Protein AF-Q95NJ8-F1 (afdb_monomer)

Foldseek 3Di:
DVVVVVVVVVVVVVVVPPPPPLVQQCDPWQVSCVVVEVAWDTRDPSDTDGDPPDD

pLDDT: mean 79.16, std 13.01, range [38.38, 90.88]

Organism: Olivierus martensii (NCBI:txid34649)

Mean predicted aligned error: 12.5 Å

Solvent-accessible surface area (backbone atoms only — not comparable to full-atom values): 3364 Å² total; per-residue (Å²): 111,75,66,58,56,52,53,53,53,52,53,52,51,50,63,70,65,50,69,75,68,69,71,78,48,62,19,95,40,50,72,52,22,52,84,81,26,99,45,51,68,42,47,54,96,28,38,65,40,58,54,85,78,67,134

Radius of gyration: 20.49 Å; Cα contacts (8 Å, |Δi|>4): 55; chains: 1; bounding box: 40×18×56 Å

Secondary structure (DSSP, 8-state):
-HHHHHHHHHHHHHHHHS-------S-SSGGGGGGT-SSEEEEETTEEEE-----

Nearest PDB structures (foldseek):
  1s8k-assembly1_A  TM=7.969E-01  e=5.801E-04  Olivierus martensii

Sequence (55 aa):
MKFIIVLILISVLIATIVPVNEAQTQCQSVRDCQQYCLTPDRCSYGTCYCKTTGK

Structure (mmCIF, N/CA/C/O backbone):
data_AF-Q95NJ8-F1
#
_entry.id   AF-Q95NJ8-F1
#
loop_
_atom_site.group_PDB
_atom_site.id
_atom_site.type_symbol
_atom_site.label_atom_id
_atom_site.label_alt_id
_atom_site.label_comp_id
_atom_site.label_asym_id
_atom_site.label_entity_id
_atom_site.label_seq_id
_atom_site.pdbx_PDB_ins_code
_atom_site.Cartn_x
_atom_site.Cartn_y
_atom_site.Cartn_z
_atom_site.occupancy
_atom_site.B_iso_or_equiv
_atom_site.auth_seq_id
_atom_site.auth_comp_id
_atom_site.auth_asym_id
_atom_site.auth_atom_id
_atom_site.pdbx_PDB_model_num
ATOM 1 N N . MET A 1 1 ? -25.873 -1.815 35.548 1.00 67.75 1 MET A N 1
ATOM 2 C CA . MET A 1 1 ? -25.127 -2.848 34.791 1.00 67.75 1 MET A CA 1
ATOM 3 C C . MET A 1 1 ? -25.705 -3.112 33.399 1.00 67.75 1 MET A C 1
ATOM 5 O O . MET A 1 1 ? -24.962 -2.935 32.4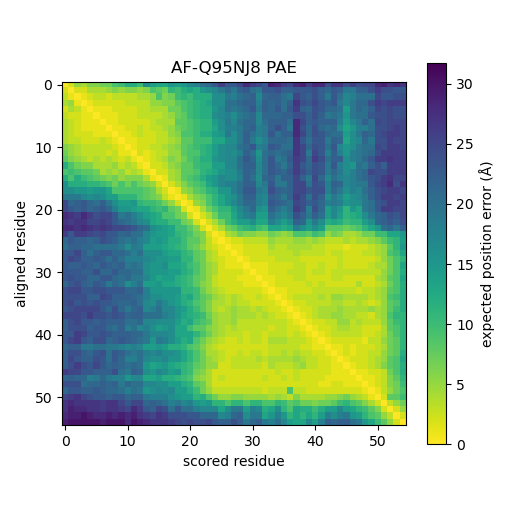47 1.00 67.75 1 MET A O 1
ATOM 9 N N . LYS A 1 2 ? -27.008 -3.416 33.234 1.00 81.44 2 LYS A N 1
ATOM 10 C CA . LYS A 1 2 ? -27.622 -3.663 31.904 1.00 81.44 2 LYS A CA 1
ATOM 11 C C . LYS A 1 2 ? -27.338 -2.592 30.832 1.00 81.44 2 LYS A C 1
ATOM 13 O O . LYS A 1 2 ? -27.054 -2.932 29.693 1.00 81.44 2 LYS A O 1
ATOM 18 N N . PHE A 1 3 ? -27.346 -1.311 31.209 1.00 84.56 3 PHE A N 1
ATOM 19 C CA . PHE A 1 3 ? -27.102 -0.202 30.278 1.00 84.56 3 PHE A CA 1
ATOM 20 C C . PHE A 1 3 ? -25.671 -0.173 29.729 1.00 84.56 3 PHE A C 1
ATOM 22 O O . PHE A 1 3 ? -25.477 0.156 28.567 1.00 84.56 3 PHE A O 1
ATOM 29 N N . ILE A 1 4 ? -24.683 -0.571 30.535 1.00 87.50 4 ILE A N 1
ATOM 30 C CA . ILE A 1 4 ? -23.274 -0.604 30.117 1.00 87.50 4 ILE A CA 1
ATOM 31 C C . ILE A 1 4 ? -23.091 -1.645 29.007 1.00 87.50 4 ILE A C 1
ATOM 33 O O . ILE A 1 4 ? -22.443 -1.370 28.005 1.00 87.50 4 ILE A O 1
ATOM 37 N N . ILE A 1 5 ? -23.734 -2.809 29.151 1.00 88.12 5 ILE A N 1
ATOM 38 C CA . ILE A 1 5 ? -23.700 -3.880 28.147 1.00 88.12 5 ILE A CA 1
ATOM 39 C C . ILE A 1 5 ? -24.295 -3.389 26.820 1.00 88.12 5 ILE A C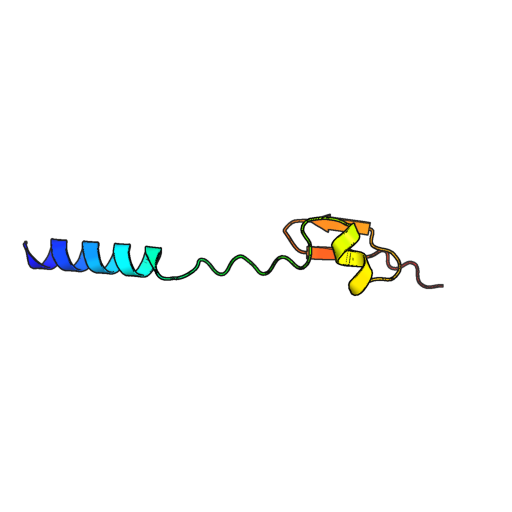 1
ATOM 41 O O . ILE A 1 5 ? -23.705 -3.605 25.766 1.00 88.12 5 ILE A O 1
ATOM 45 N N . VAL A 1 6 ? -25.425 -2.674 26.869 1.00 88.38 6 VAL A N 1
ATOM 46 C CA . VAL A 1 6 ? -26.071 -2.120 25.666 1.00 88.38 6 VAL A CA 1
ATOM 47 C C . VAL A 1 6 ? -25.167 -1.105 24.960 1.00 88.38 6 VAL A C 1
ATOM 49 O O . VAL A 1 6 ? -25.035 -1.159 23.741 1.00 88.38 6 VAL A O 1
ATOM 52 N N . LEU A 1 7 ? -24.498 -0.223 25.708 1.00 88.56 7 LEU A N 1
ATOM 53 C CA . LEU A 1 7 ? -23.574 0.757 25.128 1.00 88.56 7 LEU A CA 1
ATOM 54 C C . LEU A 1 7 ? -22.382 0.086 24.430 1.00 88.56 7 LEU A C 1
ATOM 56 O O . LEU A 1 7 ? -22.013 0.500 23.336 1.00 88.56 7 LEU A O 1
ATOM 60 N N . ILE A 1 8 ? -21.817 -0.975 25.016 1.00 87.88 8 ILE A N 1
ATOM 61 C CA . ILE A 1 8 ? -20.712 -1.730 24.404 1.00 87.88 8 ILE A CA 1
ATOM 62 C C . ILE A 1 8 ? -21.162 -2.384 23.092 1.00 87.88 8 ILE A C 1
ATOM 64 O O . ILE A 1 8 ? -20.456 -2.289 22.091 1.00 87.88 8 ILE A O 1
ATOM 68 N N . LEU A 1 9 ? -22.348 -2.999 23.071 1.00 87.44 9 LEU A N 1
ATOM 69 C CA . LEU A 1 9 ? -22.893 -3.629 21.864 1.00 87.44 9 LEU A CA 1
ATOM 70 C C . LEU A 1 9 ? -23.124 -2.615 20.736 1.00 87.44 9 LEU A C 1
ATOM 72 O O . LEU A 1 9 ? -22.790 -2.902 19.590 1.00 87.44 9 LEU A O 1
ATOM 76 N N . ILE A 1 10 ? -23.637 -1.422 21.056 1.00 86.94 10 ILE A N 1
ATOM 77 C CA . ILE A 1 10 ? -23.830 -0.345 20.072 1.00 86.94 10 ILE A CA 1
ATOM 78 C C . ILE A 1 10 ? -22.480 0.122 19.511 1.00 86.94 10 ILE A C 1
ATOM 80 O O . ILE A 1 10 ? -22.349 0.269 18.298 1.00 86.94 10 ILE A O 1
ATOM 84 N N . SER A 1 11 ? -21.461 0.299 20.356 1.00 83.94 11 SER A N 1
ATOM 85 C CA . SER A 1 11 ? -20.117 0.688 19.908 1.00 83.94 11 SER A CA 1
ATOM 86 C C . SER A 1 11 ? -19.490 -0.342 18.964 1.00 83.94 11 SER A C 1
ATOM 88 O O . SER A 1 11 ? -18.914 0.034 17.944 1.00 83.94 11 SER A O 1
ATOM 90 N N . VAL A 1 12 ? -19.636 -1.638 19.264 1.00 83.25 12 VAL A N 1
ATOM 91 C CA . VAL A 1 12 ? -19.162 -2.723 18.385 1.00 83.25 12 VAL A CA 1
ATOM 92 C C . VAL A 1 12 ? -19.931 -2.721 17.064 1.00 83.25 12 VAL A C 1
ATOM 94 O O . VAL A 1 12 ? -19.321 -2.832 16.004 1.00 83.25 12 VAL A O 1
ATOM 97 N N . LEU A 1 13 ? -21.250 -2.524 17.108 1.00 81.44 13 LEU A N 1
ATOM 98 C CA . LEU A 1 13 ? -22.083 -2.465 15.911 1.00 81.44 13 LEU A CA 1
ATOM 99 C C . LEU A 1 13 ? -21.660 -1.309 14.988 1.00 81.44 13 LEU A C 1
ATOM 101 O O . LEU A 1 13 ? -21.476 -1.521 13.792 1.00 81.44 13 LEU A O 1
ATOM 105 N N . ILE A 1 14 ? -21.421 -0.112 15.535 1.00 77.31 14 ILE A N 1
ATOM 106 C CA . ILE A 1 14 ? -20.946 1.042 14.754 1.00 77.31 14 ILE A CA 1
ATOM 107 C C . ILE A 1 14 ? -19.582 0.738 14.121 1.00 77.31 14 ILE A C 1
ATOM 109 O O . ILE A 1 14 ? -19.401 1.005 12.938 1.00 77.31 14 ILE A O 1
ATOM 113 N N . ALA A 1 15 ? -18.655 0.113 14.854 1.00 72.19 15 ALA A N 1
ATOM 114 C CA . ALA A 1 15 ? -17.347 -0.265 14.316 1.00 72.19 15 ALA A CA 1
ATOM 115 C C . ALA A 1 15 ? -17.431 -1.281 13.160 1.00 72.19 15 ALA A C 1
ATOM 117 O O . ALA A 1 15 ? -16.585 -1.253 12.274 1.00 72.19 15 ALA A O 1
ATOM 118 N N . THR A 1 16 ? -18.446 -2.153 13.146 1.00 70.12 16 THR A N 1
ATOM 119 C CA . THR A 1 16 ? -18.675 -3.095 12.034 1.00 70.12 16 THR A CA 1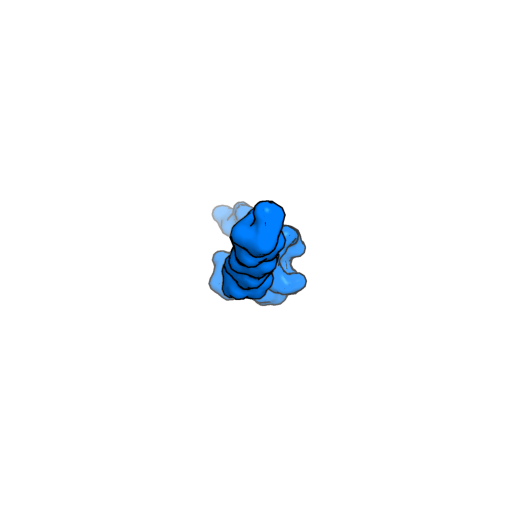
ATOM 120 C C . THR A 1 16 ? -19.404 -2.482 10.840 1.00 70.12 16 THR A C 1
ATOM 122 O O . THR A 1 16 ? -19.241 -2.967 9.724 1.00 70.12 16 THR A O 1
ATOM 125 N N . ILE A 1 17 ? -20.221 -1.444 11.061 1.00 67.50 17 ILE A N 1
ATOM 126 C CA . ILE A 1 17 ? -20.982 -0.781 9.992 1.00 67.50 17 ILE A CA 1
ATOM 127 C C 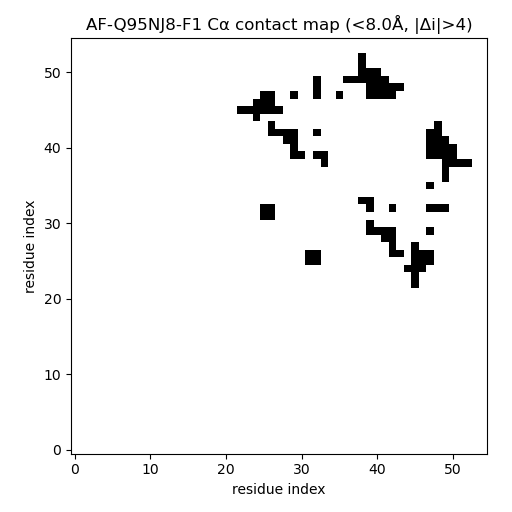. ILE A 1 17 ? -20.139 0.275 9.293 1.00 67.50 17 ILE A C 1
ATOM 129 O O . ILE A 1 17 ? -20.339 0.486 8.101 1.00 67.50 17 ILE A O 1
ATOM 133 N N . VAL A 1 18 ? -19.225 0.948 10.002 1.00 61.97 18 VAL A N 1
ATOM 134 C CA . VAL A 1 18 ? -18.273 1.852 9.356 1.00 61.97 18 VAL A CA 1
ATOM 135 C C . VAL A 1 18 ? -17.466 0.997 8.382 1.00 61.97 18 VAL A C 1
ATOM 137 O O . VAL A 1 18 ? -16.673 0.170 8.840 1.00 61.97 18 VAL A O 1
ATOM 140 N N . PRO A 1 19 ? -17.645 1.161 7.055 1.00 55.19 19 PRO A N 1
ATOM 141 C CA . PRO A 1 19 ? -16.699 0.572 6.138 1.00 55.19 19 PRO A CA 1
ATOM 142 C C . PRO A 1 19 ? -15.379 1.224 6.519 1.00 55.19 19 PRO A C 1
ATOM 144 O O . PRO A 1 19 ? -15.250 2.450 6.465 1.00 55.19 19 PRO A O 1
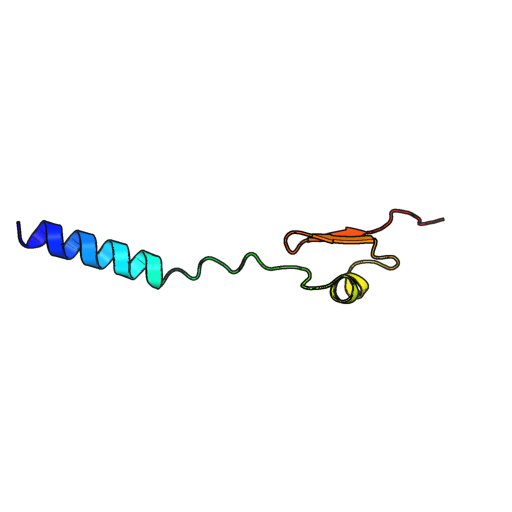ATOM 147 N N . VAL A 1 20 ? -14.427 0.430 7.012 1.00 56.72 20 VAL A N 1
ATOM 148 C CA . VAL A 1 20 ? -13.029 0.849 7.052 1.00 56.72 20 VAL A CA 1
ATOM 149 C C . VAL A 1 20 ? -12.765 1.186 5.605 1.00 56.72 20 VAL A C 1
ATOM 151 O O . VAL A 1 20 ? -12.712 0.268 4.795 1.00 56.72 20 VAL A O 1
ATOM 154 N N . ASN A 1 21 ? -12.829 2.485 5.292 1.00 52.75 21 ASN A N 1
ATOM 155 C CA . ASN A 1 21 ? -12.842 3.023 3.945 1.00 52.75 21 ASN A CA 1
ATOM 156 C C . ASN A 1 21 ? -11.687 2.311 3.265 1.00 52.75 21 ASN A C 1
ATOM 158 O O . ASN A 1 21 ? -10.549 2.570 3.662 1.00 52.75 21 ASN A O 1
ATOM 162 N N . GLU A 1 22 ? -11.985 1.315 2.419 1.00 52.62 22 GLU A N 1
ATOM 163 C CA . GLU A 1 22 ? -10.973 0.468 1.801 1.00 52.62 22 GLU A CA 1
ATOM 164 C C . GLU A 1 22 ? -10.057 1.473 1.150 1.00 52.62 22 GLU A C 1
ATOM 166 O O . GLU A 1 22 ? -10.521 2.191 0.265 1.00 52.62 22 GLU A O 1
ATOM 171 N N . ALA A 1 23 ? -8.878 1.684 1.748 1.00 58.84 23 ALA A N 1
ATOM 172 C CA . ALA A 1 23 ? -8.096 2.885 1.510 1.00 58.84 23 ALA A CA 1
ATOM 173 C C . ALA A 1 23 ? -7.908 2.938 0.008 1.00 58.84 23 ALA A C 1
ATOM 175 O O . ALA A 1 23 ? -7.230 2.046 -0.487 1.00 58.84 23 ALA A O 1
ATOM 176 N N . GLN A 1 24 ? -8.632 3.838 -0.681 1.00 61.50 24 GLN A N 1
ATOM 177 C CA . GLN A 1 24 ? -8.985 3.649 -2.090 1.00 61.50 24 GLN A CA 1
ATOM 178 C C . GLN A 1 24 ? -7.699 3.414 -2.855 1.00 61.50 24 GLN A C 1
ATOM 180 O O . GLN A 1 24 ? -6.930 4.346 -3.093 1.00 61.50 24 GLN A O 1
ATOM 185 N N . THR A 1 25 ? -7.412 2.143 -3.129 1.00 74.56 25 THR A N 1
ATOM 186 C CA . THR A 1 25 ? -6.105 1.778 -3.633 1.00 74.56 25 THR A CA 1
ATOM 187 C C . THR A 1 25 ? -6.128 2.212 -5.081 1.00 74.56 25 THR A C 1
ATOM 189 O O . THR A 1 25 ? -6.876 1.648 -5.877 1.00 74.56 25 THR A O 1
ATOM 192 N N . GLN A 1 26 ? -5.327 3.214 -5.427 1.00 79.06 26 GLN A N 1
ATOM 193 C CA . GLN A 1 26 ? -5.105 3.652 -6.804 1.00 79.06 26 GLN A CA 1
ATOM 194 C C . GLN A 1 26 ? -4.662 2.482 -7.687 1.00 79.06 26 GLN A C 1
ATOM 196 O O . GLN A 1 26 ? -4.870 2.496 -8.896 1.00 79.06 26 GLN A O 1
ATOM 201 N N . CYS A 1 27 ? -4.041 1.468 -7.085 1.00 86.06 27 CYS A N 1
ATOM 202 C CA . CYS A 1 27 ? -3.586 0.281 -7.775 1.00 86.06 27 CYS A CA 1
ATOM 203 C C . CYS A 1 27 ? -3.597 -0.960 -6.881 1.00 86.06 27 CYS A C 1
ATOM 205 O O . CYS A 1 27 ? -3.307 -0.889 -5.687 1.00 86.06 27 CYS A O 1
ATOM 207 N N . GLN A 1 28 ? -3.868 -2.112 -7.489 1.00 88.12 28 GLN A N 1
ATOM 208 C CA . GLN A 1 28 ? -3.565 -3.437 -6.938 1.00 88.12 28 GLN A CA 1
ATOM 209 C C . GLN A 1 28 ? -2.296 -4.013 -7.584 1.00 88.12 28 GLN A C 1
ATOM 211 O O . GLN A 1 28 ? -1.594 -4.836 -7.000 1.00 88.12 28 GLN A O 1
ATOM 216 N N . SER A 1 29 ? -1.977 -3.550 -8.791 1.00 88.44 29 SE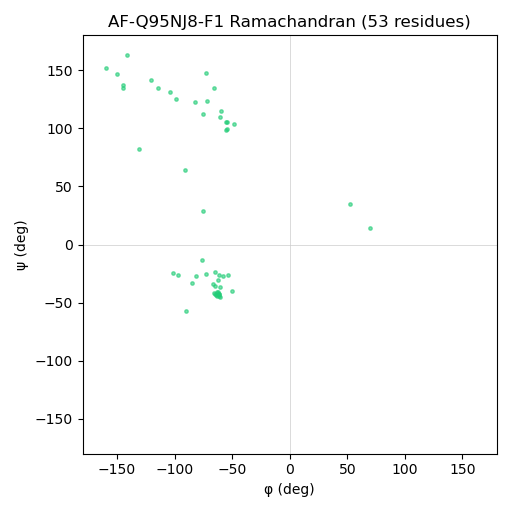R A N 1
ATOM 217 C CA . SER A 1 29 ? -0.831 -3.944 -9.595 1.00 88.44 29 SER A CA 1
ATOM 218 C C . SER A 1 29 ? -0.228 -2.735 -10.316 1.00 88.44 29 SER A C 1
ATOM 220 O O . SER A 1 29 ? -0.866 -1.701 -10.497 1.00 88.44 29 SER A O 1
ATOM 222 N N . VAL A 1 30 ? 1.009 -2.864 -10.801 1.00 89.25 30 VAL A N 1
ATOM 223 C CA . VAL A 1 30 ? 1.671 -1.807 -11.596 1.00 89.25 30 VAL A CA 1
ATOM 224 C C . VAL A 1 30 ? 0.870 -1.448 -12.858 1.00 89.25 30 VAL A C 1
ATOM 226 O O . VAL A 1 30 ? 0.936 -0.315 -13.331 1.00 89.25 30 VAL A O 1
ATOM 229 N N . ARG A 1 31 ? 0.082 -2.389 -13.396 1.00 88.31 31 ARG A N 1
ATOM 230 C CA . ARG A 1 31 ? -0.746 -2.174 -14.589 1.00 88.31 31 ARG A CA 1
ATOM 231 C C . ARG A 1 31 ? -1.844 -1.141 -14.346 1.00 88.31 31 ARG A C 1
ATOM 233 O O . ARG A 1 31 ? -2.103 -0.331 -15.229 1.00 88.31 31 ARG A O 1
ATOM 240 N N . ASP A 1 32 ? -2.414 -1.110 -13.145 1.00 89.25 32 ASP A N 1
ATOM 241 C CA . ASP A 1 32 ? -3.453 -0.140 -12.783 1.00 89.25 32 ASP A CA 1
ATOM 242 C C . ASP A 1 32 ? -2.902 1.292 -12.796 1.00 89.25 32 ASP A C 1
ATOM 244 O O . ASP A 1 32 ? -3.640 2.243 -13.032 1.00 89.25 32 ASP A O 1
ATOM 248 N N . CYS A 1 33 ? -1.586 1.456 -12.638 1.00 89.38 33 CYS A N 1
ATOM 249 C CA . CYS A 1 33 ? -0.925 2.755 -12.683 1.00 89.38 33 CYS A CA 1
ATOM 250 C C . CYS A 1 33 ? -0.754 3.334 -14.092 1.00 89.38 33 CYS A C 1
ATOM 252 O O . CYS A 1 33 ? -0.464 4.524 -14.217 1.00 89.38 33 CYS A O 1
ATOM 254 N N . GLN A 1 34 ? -0.958 2.540 -15.150 1.00 86.44 34 GLN A N 1
ATOM 255 C CA . GLN A 1 34 ? -0.831 3.006 -16.539 1.00 86.44 34 GLN A CA 1
ATOM 256 C C . GLN A 1 34 ? -1.831 4.120 -16.881 1.00 86.44 34 GLN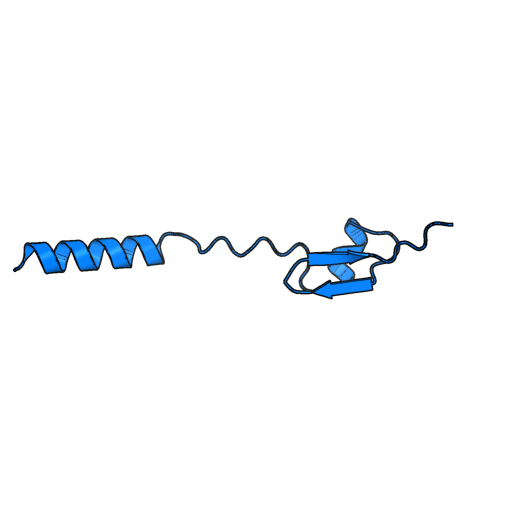 A C 1
ATOM 258 O O . GLN A 1 34 ? -1.554 4.947 -17.744 1.00 86.44 34 GLN A O 1
ATOM 263 N N . GLN A 1 35 ? -2.972 4.173 -16.186 1.00 86.19 35 GLN A N 1
ATOM 264 C CA . GLN A 1 35 ? -3.965 5.238 -16.364 1.00 86.19 35 GLN A CA 1
ATOM 265 C C . GLN A 1 35 ? -3.515 6.585 -15.773 1.00 86.19 35 GLN A C 1
ATOM 267 O O . GLN A 1 35 ? -3.961 7.634 -16.228 1.00 86.19 35 GLN A O 1
ATOM 272 N N . TYR A 1 36 ? -2.632 6.563 -14.769 1.00 84.00 36 TYR A N 1
ATOM 273 C CA . TYR A 1 36 ? -2.146 7.762 -14.082 1.00 84.00 36 TYR A CA 1
ATOM 274 C C . TYR A 1 36 ? -0.805 8.241 -14.640 1.00 84.00 36 TYR A C 1
ATOM 276 O O . TYR A 1 36 ? -0.484 9.424 -14.543 1.00 84.00 36 TYR A O 1
ATOM 284 N N . CYS A 1 37 ? -0.012 7.331 -15.214 1.00 84.44 37 CYS A N 1
ATOM 285 C CA . CYS A 1 37 ? 1.367 7.595 -15.594 1.00 84.44 37 CYS A CA 1
ATOM 286 C C . CYS A 1 37 ? 1.773 6.866 -16.870 1.00 84.44 37 CYS A C 1
ATOM 288 O O . CYS A 1 37 ? 1.5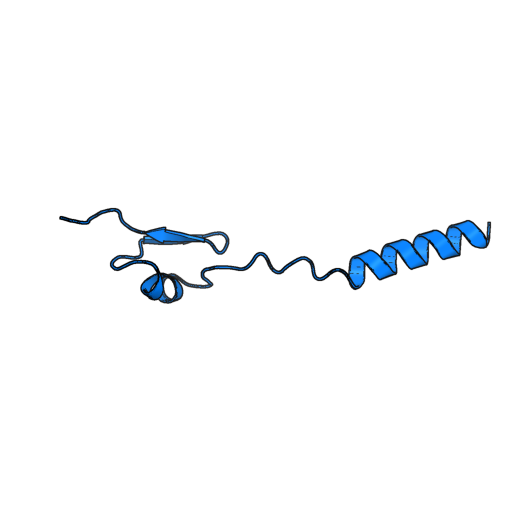30 5.672 -17.021 1.00 84.44 37 CYS A O 1
ATOM 290 N N . LEU A 1 38 ? 2.498 7.576 -17.740 1.00 85.81 38 LEU A N 1
ATOM 291 C CA . LEU A 1 38 ? 3.081 7.008 -18.961 1.00 85.81 38 LEU A CA 1
ATOM 292 C C . LEU A 1 38 ? 4.069 5.871 -18.649 1.00 85.81 38 LEU A C 1
ATOM 294 O O . LEU A 1 38 ? 4.134 4.882 -19.374 1.00 85.81 38 LEU A O 1
ATOM 298 N N . THR A 1 39 ? 4.830 6.011 -17.562 1.00 89.06 39 THR A N 1
ATOM 299 C CA . THR A 1 39 ? 5.877 5.074 -17.134 1.00 89.06 39 THR A CA 1
ATOM 300 C C . THR A 1 39 ? 5.707 4.723 -15.649 1.00 89.06 39 THR A C 1
ATOM 302 O O . THR A 1 39 ? 6.352 5.319 -14.781 1.00 89.06 39 THR A O 1
ATOM 305 N N . PRO A 1 40 ? 4.820 3.770 -15.306 1.00 88.25 40 PRO A N 1
ATOM 306 C CA . PRO A 1 40 ? 4.664 3.339 -13.921 1.00 88.25 40 PRO A CA 1
ATOM 307 C C . PRO A 1 40 ? 5.942 2.637 -13.430 1.00 88.25 40 PRO A C 1
ATOM 309 O O . PRO A 1 40 ? 6.523 1.815 -14.137 1.00 88.25 40 PRO A O 1
ATOM 312 N N . ASP A 1 41 ? 6.392 2.986 -12.225 1.00 90.56 41 ASP A N 1
ATOM 313 C CA . ASP A 1 41 ? 7.559 2.386 -11.568 1.00 90.56 41 ASP A CA 1
ATOM 314 C C . ASP A 1 41 ? 7.135 1.181 -10.726 1.00 90.56 41 ASP A C 1
ATOM 316 O O . ASP A 1 41 ? 7.584 0.056 -10.940 1.00 90.56 41 ASP A O 1
ATOM 320 N N . ARG A 1 42 ? 6.221 1.416 -9.779 1.00 90.88 42 ARG A N 1
ATOM 321 C CA . ARG A 1 42 ? 5.703 0.397 -8.862 1.00 90.88 42 ARG A CA 1
ATOM 322 C C . ARG A 1 42 ? 4.361 0.815 -8.272 1.00 90.88 42 ARG A C 1
ATOM 324 O O . ARG A 1 42 ? 4.100 1.997 -8.080 1.00 90.88 42 ARG A O 1
ATOM 331 N N . CYS A 1 43 ? 3.540 -0.169 -7.931 1.00 89.44 43 CYS A N 1
ATOM 332 C CA . CYS A 1 43 ? 2.376 0.010 -7.074 1.00 89.44 43 CYS A CA 1
ATOM 333 C C . CYS A 1 43 ? 2.761 -0.425 -5.658 1.00 89.44 43 CYS A C 1
ATOM 335 O O . CYS A 1 43 ? 3.253 -1.540 -5.486 1.00 89.44 43 CYS A O 1
ATOM 337 N N . SER A 1 44 ? 2.581 0.435 -4.656 1.00 88.06 44 SER A N 1
ATOM 338 C CA . SER A 1 44 ? 2.899 0.097 -3.265 1.00 88.06 44 SER A CA 1
ATOM 339 C C . SER A 1 44 ? 1.905 0.747 -2.314 1.00 88.06 44 SER A C 1
ATOM 341 O O . SER A 1 44 ? 1.584 1.920 -2.478 1.00 88.06 44 SER A O 1
ATOM 343 N N . TYR A 1 45 ? 1.402 -0.014 -1.338 1.00 85.75 45 TYR A N 1
ATOM 344 C CA . TYR A 1 45 ? 0.381 0.438 -0.378 1.00 85.75 45 TYR A CA 1
ATOM 345 C C . TYR A 1 45 ? -0.868 1.047 -1.043 1.00 85.75 45 TYR A C 1
ATOM 347 O O . TYR A 1 45 ? -1.427 2.026 -0.556 1.00 85.75 45 TYR A O 1
ATOM 355 N N . GLY A 1 46 ? -1.269 0.517 -2.203 1.00 86.06 46 GLY A N 1
ATOM 356 C CA . GLY A 1 46 ? -2.373 1.076 -2.980 1.00 86.06 46 GLY A CA 1
ATOM 357 C C . GLY A 1 46 ? -2.076 2.426 -3.633 1.00 86.06 46 GLY A C 1
ATOM 358 O O . GLY A 1 46 ? -3.002 3.101 -4.057 1.00 86.06 46 GLY A O 1
ATOM 359 N N . THR A 1 47 ? -0.814 2.845 -3.702 1.00 86.75 47 THR A N 1
ATOM 360 C CA . THR A 1 47 ? -0.381 4.109 -4.308 1.00 86.75 47 THR A CA 1
ATOM 361 C C . THR A 1 47 ? 0.480 3.834 -5.536 1.00 86.75 47 THR A C 1
ATOM 363 O O . THR A 1 47 ? 1.391 2.997 -5.502 1.00 86.75 47 THR A O 1
ATOM 366 N N . CYS A 1 48 ? 0.209 4.553 -6.623 1.00 89.19 48 CYS A N 1
ATOM 367 C CA . CYS A 1 48 ? 1.003 4.480 -7.844 1.00 89.19 48 CYS A CA 1
ATOM 368 C C . CYS A 1 48 ? 2.249 5.358 -7.750 1.00 89.19 48 CYS A C 1
ATOM 370 O O . CYS A 1 48 ? 2.154 6.571 -7.585 1.00 89.19 48 CYS A O 1
ATOM 372 N N . TYR A 1 49 ? 3.424 4.756 -7.921 1.00 90.06 49 TYR A N 1
ATOM 373 C CA . TYR A 1 49 ? 4.691 5.466 -8.069 1.00 90.06 49 TYR A CA 1
ATOM 374 C C . TYR A 1 49 ? 5.107 5.433 -9.530 1.00 90.06 49 TYR A C 1
ATOM 376 O O . TYR A 1 49 ? 5.110 4.375 -10.162 1.00 90.06 49 TYR A O 1
ATOM 384 N N . CYS A 1 50 ? 5.471 6.590 -10.064 1.00 88.06 50 CYS A N 1
ATOM 385 C CA . CYS A 1 50 ? 5.733 6.771 -11.483 1.00 88.06 50 CYS A CA 1
ATOM 386 C C . CYS A 1 50 ? 7.157 7.248 -11.701 1.00 88.06 50 CYS A C 1
ATOM 388 O O . CYS A 1 50 ? 7.669 8.056 -10.923 1.00 88.06 50 CYS A O 1
ATOM 390 N N . LYS A 1 51 ? 7.806 6.756 -12.757 1.00 86.69 51 LYS A N 1
ATOM 391 C CA . LYS A 1 51 ? 9.147 7.215 -13.105 1.00 86.69 51 LYS A CA 1
ATOM 392 C C . LYS A 1 51 ? 9.046 8.628 -13.664 1.00 86.69 51 LYS A C 1
ATOM 394 O O . LYS A 1 51 ? 8.389 8.860 -14.671 1.00 86.69 51 LYS A O 1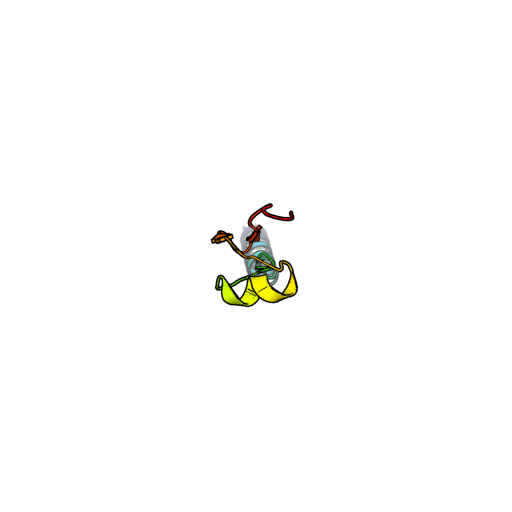
ATOM 399 N N . THR A 1 52 ? 9.759 9.565 -13.054 1.00 72.25 52 THR A N 1
ATOM 400 C CA . THR A 1 52 ? 9.870 10.964 -13.498 1.00 72.25 52 THR A CA 1
ATOM 401 C C . THR A 1 52 ? 10.778 11.137 -14.720 1.00 72.25 52 THR A C 1
ATOM 403 O O . THR A 1 52 ? 11.388 12.182 -14.902 1.00 72.25 52 THR A O 1
ATOM 406 N N . THR A 1 53 ? 10.882 10.128 -15.585 1.00 58.53 53 THR A N 1
ATOM 407 C CA . THR A 1 53 ? 11.622 10.221 -16.852 1.00 58.53 53 THR A CA 1
ATOM 408 C C . THR A 1 53 ? 10.674 10.670 -17.962 1.00 58.53 53 THR A C 1
ATOM 410 O O . THR A 1 53 ? 10.368 9.942 -18.903 1.00 58.53 53 THR A O 1
ATOM 413 N N . GLY A 1 54 ? 10.173 11.897 -17.803 1.00 52.69 54 GLY A N 1
ATOM 414 C CA . GLY A 1 54 ? 9.905 12.765 -18.945 1.00 52.69 54 GLY A CA 1
ATOM 415 C C . GLY A 1 54 ? 11.248 13.246 -19.500 1.00 52.69 54 GLY A C 1
ATOM 416 O O . GLY A 1 54 ? 12.216 13.330 -18.749 1.00 52.69 54 GLY A O 1
ATOM 417 N N . LYS A 1 55 ? 11.310 13.461 -20.814 1.00 38.38 55 LYS A N 1
ATOM 418 C CA . LYS A 1 55 ? 12.482 13.994 -21.523 1.00 38.38 55 LYS A CA 1
ATOM 419 C C . LYS A 1 55 ? 13.102 15.213 -20.844 1.00 38.38 55 LYS A C 1
ATOM 421 O O . LYS A 1 55 ? 12.317 16.046 -20.342 1.00 38.38 55 LYS A O 1
#